Protein AF-A0A9E5ELJ1-F1 (afdb_monomer_lite)

Sequence (71 aa):
MKRQFILATIVLALSFVDLVGSLASIAIAMPVARMSDVGAVRLEKVWGGCGPYGHRGPWGGCRRGGQWGGG

Secondary structure (DSSP, 8-state):
-HHHHHHHHHHHHHHHHHHHHHHT----SS----GGGGGG--------SS-TTEEE-TTS-EEE-TTT---

pLDDT: mean 70.3, std 10.99, range [39.06, 92.44]

Radius of gyration: 26.53 Å; chains: 1; bounding box: 50×36×66 Å

Foldseek 3Di:
DVVVVVVVVVVVVVVVVVVVVVVPPPPCPDDDDDPVCVVPDPPDPDDCVQPVCWDQDPVRDIDHHHPHNDD

Structure (mmCIF, N/CA/C/O backbone):
data_AF-A0A9E5ELJ1-F1
#
_entry.id   AF-A0A9E5ELJ1-F1
#
loop_
_atom_site.group_PDB
_atom_site.id
_atom_site.type_symbol
_atom_site.label_atom_id
_atom_site.label_alt_id
_atom_site.label_comp_id
_atom_site.label_asym_id
_atom_site.label_entity_id
_atom_site.label_seq_id
_atom_site.pdbx_PDB_ins_code
_atom_site.Cartn_x
_atom_site.Cartn_y
_atom_site.Cartn_z
_atom_site.occupancy
_atom_site.B_iso_or_equiv
_atom_site.auth_seq_id
_atom_site.auth_comp_id
_atom_site.auth_asym_id
_atom_site.auth_atom_id
_atom_site.pdbx_PDB_model_num
ATOM 1 N N . MET A 1 1 ? -31.663 1.680 42.608 1.00 63.31 1 MET A N 1
ATOM 2 C CA . MET A 1 1 ? -30.182 1.654 42.669 1.00 63.31 1 MET A CA 1
ATOM 3 C C . MET A 1 1 ? -29.566 0.429 41.976 1.00 63.31 1 MET A C 1
ATOM 5 O O . MET A 1 1 ? -28.791 0.629 41.056 1.00 63.31 1 MET A O 1
ATOM 9 N N . LYS A 1 2 ? -29.947 -0.825 42.288 1.00 67.81 2 LYS A N 1
ATOM 10 C CA . LYS A 1 2 ? -29.366 -2.047 41.661 1.00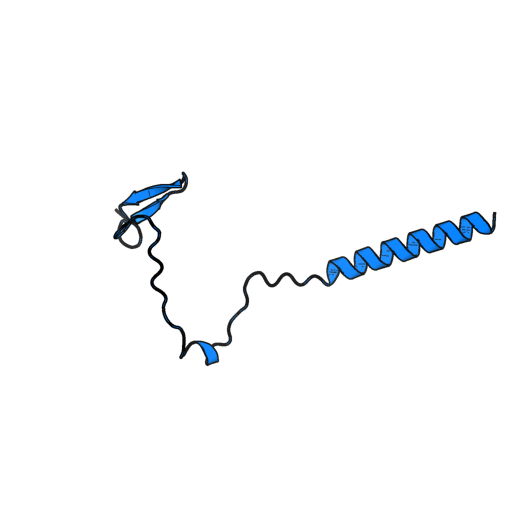 67.81 2 LYS A CA 1
ATOM 11 C C . LYS A 1 2 ? -29.396 -2.099 40.119 1.00 67.81 2 LYS A C 1
ATOM 13 O O . LYS A 1 2 ? -28.419 -2.510 39.513 1.00 67.81 2 LYS A O 1
ATOM 18 N N . ARG A 1 3 ? -30.478 -1.638 39.473 1.00 75.94 3 ARG A N 1
ATOM 19 C CA . ARG A 1 3 ? -30.590 -1.616 37.997 1.00 75.94 3 ARG A CA 1
ATOM 20 C C . ARG A 1 3 ? -29.610 -0.652 37.319 1.00 75.94 3 ARG A C 1
ATOM 22 O O . ARG A 1 3 ? -29.112 -0.963 36.250 1.00 75.94 3 ARG A O 1
ATOM 29 N N . GLN A 1 4 ? -29.307 0.483 37.949 1.00 77.06 4 GLN A N 1
ATOM 30 C CA . GLN A 1 4 ? -28.366 1.461 37.392 1.00 77.06 4 GLN A CA 1
ATOM 31 C C . GLN A 1 4 ? -26.918 0.968 37.477 1.00 77.06 4 GLN A C 1
ATOM 33 O O . GLN A 1 4 ? -26.154 1.181 36.543 1.00 77.06 4 GLN A O 1
ATOM 38 N N . PHE A 1 5 ? -26.573 0.223 38.533 1.00 76.19 5 PHE A N 1
ATOM 39 C CA . PHE A 1 5 ? -25.272 -0.441 38.637 1.00 76.19 5 PHE A CA 1
ATOM 40 C C . PHE A 1 5 ? -25.065 -1.515 37.561 1.00 76.19 5 PHE A C 1
ATOM 42 O O . PHE A 1 5 ? -23.976 -1.603 37.010 1.00 76.19 5 PHE A O 1
ATOM 49 N N . ILE A 1 6 ? -26.107 -2.285 37.222 1.00 83.69 6 ILE A N 1
ATOM 50 C CA . ILE A 1 6 ? -26.038 -3.322 36.175 1.00 83.69 6 ILE A CA 1
ATOM 51 C C . ILE A 1 6 ? -25.872 -2.699 34.782 1.00 83.69 6 ILE A C 1
ATOM 53 O O . ILE A 1 6 ? -25.105 -3.196 33.965 1.00 83.69 6 ILE A O 1
ATOM 57 N N . LEU A 1 7 ? -26.568 -1.595 34.498 1.00 88.25 7 LEU A N 1
ATOM 58 C CA . LEU A 1 7 ? -26.432 -0.915 33.208 1.00 88.25 7 LEU A CA 1
ATOM 59 C C . LEU A 1 7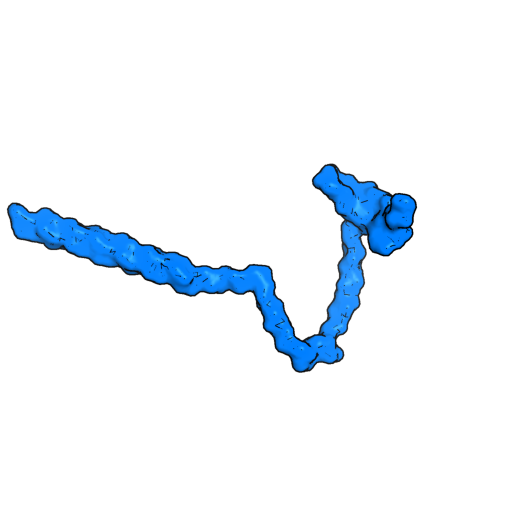 ? -25.039 -0.293 33.040 1.00 88.25 7 LEU A C 1
ATOM 61 O O . LEU A 1 7 ? -24.448 -0.408 31.970 1.00 88.25 7 LEU A O 1
ATOM 65 N N . ALA A 1 8 ? -24.487 0.306 34.099 1.00 86.06 8 ALA A N 1
ATOM 66 C CA . ALA A 1 8 ? -23.156 0.907 34.062 1.00 86.06 8 ALA A CA 1
ATOM 67 C C . ALA A 1 8 ? -22.046 -0.129 33.813 1.00 86.06 8 ALA A C 1
ATOM 69 O O . ALA A 1 8 ? -21.129 0.135 33.038 1.00 86.06 8 ALA A O 1
ATOM 70 N N . THR A 1 9 ? -22.138 -1.318 34.416 1.00 88.00 9 THR A N 1
ATOM 71 C CA . THR A 1 9 ? -21.151 -2.385 34.195 1.00 88.00 9 THR A CA 1
ATOM 72 C C . THR A 1 9 ? -21.234 -2.980 32.796 1.00 88.00 9 THR A C 1
ATOM 74 O O . THR A 1 9 ? -20.193 -3.257 32.207 1.00 88.00 9 THR A O 1
ATOM 77 N N . ILE A 1 10 ? -22.437 -3.129 32.234 1.00 92.44 10 ILE A N 1
ATOM 78 C CA . ILE A 1 10 ? -22.612 -3.612 30.856 1.00 92.44 10 ILE A CA 1
ATOM 79 C C . ILE A 1 10 ? -21.998 -2.626 29.857 1.00 92.44 10 ILE A C 1
ATOM 81 O O . ILE A 1 10 ? -21.248 -3.042 28.978 1.00 92.44 10 ILE A O 1
ATOM 85 N N . VAL A 1 11 ? -22.268 -1.326 30.011 1.00 91.38 11 VAL A N 1
ATOM 86 C CA . VAL A 1 11 ? -21.705 -0.295 29.123 1.00 91.38 11 VAL A CA 1
ATOM 87 C C . VAL A 1 11 ? -20.182 -0.271 29.217 1.00 91.38 11 VAL A C 1
ATOM 89 O O . VAL A 1 11 ? -19.512 -0.267 28.191 1.00 91.38 11 VAL A O 1
ATOM 92 N N . LEU A 1 12 ? -19.625 -0.317 30.430 1.00 90.00 12 LEU A N 1
ATOM 93 C CA . LEU A 1 12 ? -18.175 -0.319 30.618 1.00 90.00 12 LEU A CA 1
ATOM 94 C C . LEU A 1 12 ? -17.513 -1.567 30.009 1.00 90.00 12 LEU A C 1
ATOM 96 O O . LEU A 1 12 ? -16.442 -1.462 29.414 1.00 90.00 12 LEU A O 1
ATOM 100 N N . ALA A 1 13 ? -18.157 -2.731 30.131 1.00 88.44 13 ALA A N 1
ATOM 101 C CA . ALA A 1 13 ? -17.670 -3.977 29.550 1.00 88.44 13 ALA A CA 1
ATOM 102 C C . ALA A 1 13 ? -17.677 -3.939 28.015 1.00 88.44 13 ALA A C 1
ATOM 104 O O . ALA A 1 13 ? -16.691 -4.339 27.401 1.00 88.44 13 ALA A O 1
ATOM 105 N N . LEU A 1 14 ? -18.746 -3.421 27.401 1.00 87.38 14 LEU A N 1
ATOM 106 C CA . LEU A 1 14 ? -18.856 -3.299 25.943 1.00 87.38 14 LEU A CA 1
ATOM 107 C C . LEU A 1 14 ? -17.762 -2.385 25.372 1.00 87.38 14 LEU A C 1
ATOM 109 O O . LEU A 1 14 ? -17.036 -2.800 24.472 1.00 87.38 14 LEU A O 1
ATOM 113 N N . SER A 1 15 ? -17.548 -1.213 25.975 1.00 85.62 15 SER A N 1
ATOM 114 C CA . SER A 1 15 ? -16.507 -0.267 25.546 1.00 85.62 15 SER A CA 1
ATOM 115 C C . SER A 1 15 ? -15.093 -0.858 25.583 1.00 85.62 15 SER A C 1
ATOM 117 O O . SER A 1 15 ? -14.229 -0.483 24.791 1.00 85.62 15 SER A O 1
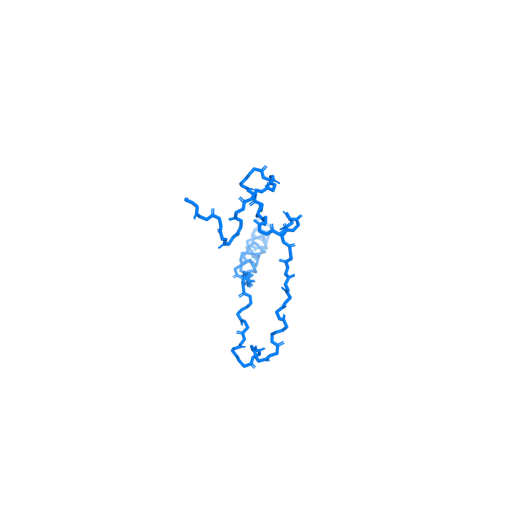ATOM 119 N N . PHE A 1 16 ? -14.831 -1.774 26.519 1.00 84.88 16 PHE A N 1
ATOM 120 C CA . PHE A 1 16 ? -13.521 -2.406 26.657 1.00 84.88 16 PHE A CA 1
ATOM 121 C C . PHE A 1 16 ? -13.252 -3.422 25.537 1.00 84.88 16 PHE A C 1
ATOM 123 O O . PHE A 1 16 ? -12.115 -3.551 25.083 1.00 84.88 16 PHE A O 1
ATOM 130 N N . VAL A 1 17 ? -14.293 -4.112 25.058 1.00 83.06 17 VAL A N 1
ATOM 131 C CA . VAL A 1 17 ? -14.187 -5.072 23.948 1.00 83.06 17 VAL A CA 1
ATOM 132 C C . VAL A 1 17 ? -13.842 -4.358 22.639 1.00 83.06 17 VAL A C 1
ATOM 134 O O . VAL A 1 17 ? -12.943 -4.807 21.928 1.00 83.06 17 VAL A O 1
ATOM 137 N N . ASP A 1 18 ? -14.482 -3.223 22.352 1.00 79.00 18 ASP A N 1
ATOM 138 C CA . ASP A 1 18 ? -14.216 -2.437 21.137 1.00 79.00 18 ASP A CA 1
ATOM 139 C C . ASP A 1 18 ? -12.783 -1.885 21.098 1.00 79.00 18 ASP A C 1
ATOM 141 O O . ASP A 1 18 ? -12.122 -1.884 20.050 1.00 79.00 18 ASP A O 1
ATOM 145 N N . LEU A 1 19 ? -12.271 -1.460 22.259 1.00 80.44 19 LEU A N 1
ATOM 146 C CA . LEU A 1 19 ? -10.899 -0.981 22.383 1.00 80.44 19 LEU A CA 1
ATOM 147 C C . LEU A 1 19 ? -9.904 -2.107 22.079 1.00 80.44 19 LEU A C 1
ATOM 149 O O . LEU A 1 19 ? -9.022 -1.931 21.242 1.00 80.44 19 LEU A O 1
ATOM 153 N N . VAL A 1 20 ? -10.069 -3.282 22.692 1.00 78.06 20 VAL A N 1
ATOM 154 C CA . VAL A 1 20 ? -9.174 -4.431 22.462 1.00 78.06 20 VAL A CA 1
ATOM 155 C C . VAL A 1 20 ? -9.265 -4.939 21.017 1.00 78.06 20 VAL A C 1
ATOM 157 O O . VAL A 1 20 ? -8.236 -5.256 20.418 1.00 78.06 20 VAL A O 1
ATOM 160 N N . GLY A 1 21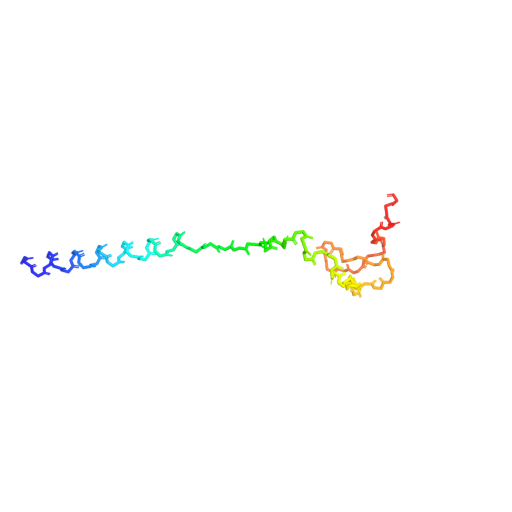 ? -10.463 -4.963 20.426 1.00 75.75 21 GLY A N 1
ATOM 161 C CA . GLY A 1 21 ? -10.662 -5.357 19.028 1.00 75.75 21 GLY A CA 1
ATOM 162 C C . GLY A 1 21 ? -9.965 -4.426 18.030 1.00 75.75 21 GLY A C 1
ATOM 163 O O . GLY A 1 21 ? -9.416 -4.892 17.032 1.00 75.75 21 GLY A O 1
ATOM 164 N N . SER A 1 22 ? -9.9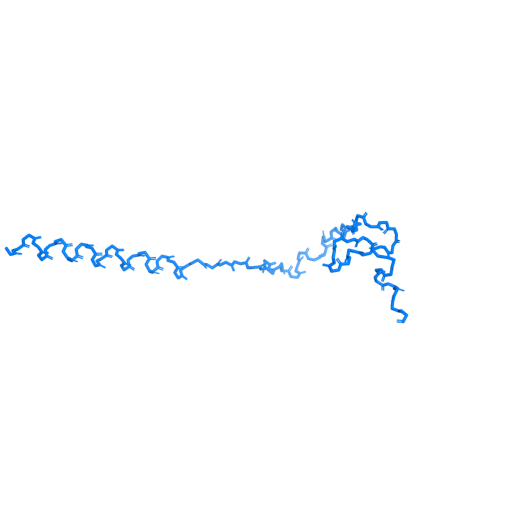05 -3.124 18.324 1.00 69.44 22 SER A N 1
ATOM 165 C CA . SER A 1 22 ? -9.247 -2.144 17.450 1.00 69.44 22 SER A CA 1
ATOM 166 C C . SER A 1 22 ? -7.720 -2.300 17.419 1.00 69.44 22 SER A C 1
ATOM 168 O O . SER A 1 22 ? -7.111 -2.151 16.356 1.00 69.44 22 SER A O 1
ATOM 170 N N . LEU A 1 23 ? -7.090 -2.665 18.546 1.00 67.00 23 LEU A N 1
ATOM 171 C CA . LEU A 1 23 ? -5.634 -2.876 18.615 1.00 67.00 23 LEU A CA 1
ATOM 172 C C . LEU A 1 23 ? -5.158 -4.108 17.825 1.00 67.00 23 LEU A C 1
ATOM 174 O O . LEU A 1 23 ? -3.991 -4.173 17.444 1.00 67.00 23 LEU A O 1
ATOM 178 N N . ALA A 1 24 ? -6.039 -5.074 17.555 1.00 64.94 24 ALA A N 1
ATOM 179 C CA . ALA A 1 24 ? -5.708 -6.283 16.801 1.00 64.94 24 ALA A CA 1
ATOM 180 C C . ALA A 1 24 ? -5.710 -6.081 15.272 1.00 64.94 24 ALA A C 1
ATOM 182 O O . ALA A 1 24 ? -5.398 -7.013 14.528 1.00 64.94 24 ALA A O 1
ATOM 183 N N . SER A 1 25 ? -6.046 -4.883 14.778 1.00 64.06 25 SER A N 1
ATOM 184 C CA . SER A 1 25 ? -6.020 -4.583 13.344 1.00 64.06 25 SER A CA 1
ATOM 185 C C . SER A 1 25 ? -4.583 -4.353 12.850 1.00 64.06 25 SER A C 1
ATOM 187 O O . SER A 1 25 ? -4.061 -3.243 12.793 1.00 64.06 25 SER A O 1
ATOM 189 N N . ILE A 1 26 ? -3.909 -5.444 12.483 1.00 65.12 26 ILE A N 1
ATOM 190 C CA . ILE A 1 26 ? -2.580 -5.398 11.866 1.00 65.12 26 ILE A CA 1
ATOM 191 C C . ILE A 1 26 ? -2.762 -4.986 10.399 1.00 65.12 26 ILE A C 1
ATOM 193 O O . ILE A 1 26 ? -2.929 -5.824 9.513 1.00 65.12 26 ILE A O 1
ATOM 197 N N . ALA A 1 27 ? -2.781 -3.683 10.126 1.00 69.12 27 ALA A N 1
ATOM 198 C CA . ALA A 1 27 ? -2.762 -3.181 8.757 1.00 69.12 27 ALA A CA 1
ATOM 199 C C . ALA A 1 27 ? -1.398 -3.508 8.117 1.00 69.12 27 ALA A C 1
ATOM 201 O O . ALA A 1 27 ? -0.396 -2.839 8.370 1.00 69.12 27 ALA A O 1
ATOM 202 N N . ILE A 1 28 ? -1.344 -4.559 7.294 1.00 69.00 28 ILE A N 1
ATOM 203 C CA . ILE A 1 28 ? -0.147 -4.927 6.526 1.00 69.00 28 ILE A CA 1
ATOM 204 C C . ILE A 1 28 ? -0.008 -3.925 5.373 1.00 69.00 28 ILE A C 1
ATOM 206 O O . ILE A 1 28 ? -0.556 -4.116 4.291 1.00 69.00 28 ILE A O 1
ATOM 210 N N . ALA A 1 29 ? 0.709 -2.827 5.625 1.00 64.88 29 ALA A N 1
ATOM 211 C CA . ALA A 1 29 ? 0.919 -1.756 4.649 1.00 64.88 29 ALA A CA 1
ATOM 212 C C . ALA A 1 29 ? 1.742 -2.207 3.429 1.00 64.88 29 ALA A C 1
ATOM 214 O O . ALA A 1 29 ? 1.582 -1.667 2.337 1.00 64.88 29 ALA A O 1
ATOM 215 N N . MET A 1 30 ? 2.616 -3.201 3.606 1.00 74.19 30 MET A N 1
ATOM 216 C CA . MET A 1 30 ? 3.416 -3.795 2.538 1.00 74.19 30 MET A CA 1
ATOM 217 C C . MET A 1 30 ? 3.599 -5.287 2.813 1.00 74.19 30 MET A C 1
ATOM 219 O O . MET A 1 30 ? 4.384 -5.646 3.694 1.00 74.19 30 MET A O 1
ATOM 223 N N . PRO A 1 31 ? 2.889 -6.174 2.096 1.00 68.69 31 PRO A N 1
ATOM 224 C CA . PRO A 1 31 ? 3.162 -7.600 2.158 1.00 68.69 31 PRO A CA 1
ATOM 225 C C . PRO A 1 31 ? 4.594 -7.838 1.669 1.00 68.69 31 PRO A C 1
ATOM 227 O O . PRO A 1 31 ? 4.892 -7.692 0.485 1.00 68.69 31 PRO A O 1
ATOM 230 N N . VAL A 1 32 ? 5.506 -8.151 2.589 1.00 69.69 32 VAL A N 1
ATOM 231 C CA . VAL A 1 32 ? 6.881 -8.506 2.233 1.00 69.69 32 VAL A CA 1
ATOM 232 C C . VAL A 1 32 ? 6.842 -9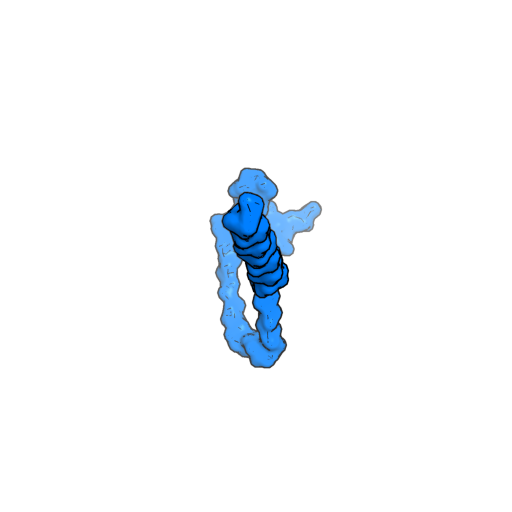.907 1.629 1.00 69.69 32 VAL A C 1
ATOM 234 O O . VAL A 1 32 ? 6.638 -10.892 2.338 1.00 69.69 32 VAL A O 1
ATOM 237 N N . ALA A 1 33 ? 6.994 -9.995 0.307 1.00 70.25 33 ALA A N 1
ATOM 238 C CA . ALA A 1 33 ? 7.124 -11.272 -0.385 1.00 70.25 33 ALA A CA 1
ATOM 239 C C . ALA A 1 33 ? 8.406 -11.988 0.069 1.00 70.25 33 ALA A C 1
ATOM 241 O O . ALA A 1 33 ? 9.444 -11.355 0.287 1.00 70.25 33 ALA A O 1
ATOM 242 N N . ARG A 1 34 ? 8.348 -13.316 0.220 1.00 68.69 34 ARG A N 1
ATOM 243 C CA . ARG A 1 34 ? 9.541 -14.102 0.551 1.00 68.69 34 ARG A CA 1
ATOM 244 C C . ARG A 1 34 ? 10.471 -14.105 -0.658 1.00 68.69 34 ARG A C 1
ATOM 246 O O . ARG A 1 34 ? 10.025 -14.248 -1.791 1.00 68.69 34 ARG A O 1
ATOM 253 N N . MET A 1 35 ? 11.780 -13.989 -0.424 1.00 63.72 35 MET A N 1
ATOM 254 C CA . MET A 1 35 ? 12.782 -13.961 -1.503 1.00 63.72 35 MET A CA 1
ATOM 255 C C . MET A 1 35 ? 12.737 -15.210 -2.404 1.00 63.72 35 MET A C 1
ATOM 257 O O . MET A 1 35 ? 13.102 -15.127 -3.572 1.00 63.72 35 MET A O 1
ATOM 261 N N . SER A 1 36 ? 12.237 -16.343 -1.897 1.00 68.19 36 SER A N 1
ATOM 262 C CA . SER A 1 36 ? 11.997 -17.567 -2.676 1.00 68.19 36 SER A CA 1
ATOM 263 C C . SER A 1 36 ? 11.017 -17.380 -3.839 1.00 68.19 36 SER A C 1
ATOM 265 O O . SER A 1 36 ? 11.108 -18.101 -4.827 1.00 68.19 36 SER A O 1
ATOM 267 N N . ASP A 1 37 ? 10.123 -16.393 -3.755 1.00 61.97 37 ASP A N 1
ATOM 268 C CA . ASP A 1 37 ? 9.079 -16.136 -4.752 1.00 61.97 37 ASP A CA 1
ATOM 269 C C . ASP A 1 37 ? 9.561 -15.161 -5.848 1.00 61.97 37 ASP A C 1
ATOM 271 O O . ASP A 1 37 ? 8.889 -14.951 -6.859 1.00 61.97 37 ASP A O 1
ATOM 275 N N . VAL A 1 38 ? 10.763 -14.586 -5.685 1.00 61.59 38 VAL A N 1
ATOM 276 C CA . VAL A 1 38 ? 11.333 -13.562 -6.580 1.00 61.59 38 VAL A CA 1
ATOM 277 C C . VAL A 1 38 ? 11.753 -14.143 -7.938 1.00 61.59 38 VAL A C 1
ATOM 279 O O . VAL A 1 38 ? 11.756 -13.433 -8.942 1.00 61.59 38 VAL A O 1
ATOM 282 N N . GLY A 1 39 ? 12.036 -15.449 -8.008 1.00 61.78 39 GLY A N 1
ATOM 283 C CA . GLY A 1 39 ? 12.426 -16.132 -9.250 1.00 61.78 39 GLY A CA 1
ATOM 284 C C . GLY A 1 39 ? 11.333 -16.169 -10.328 1.00 61.78 39 GLY A C 1
ATOM 285 O O . GLY A 1 39 ? 11.643 -16.356 -11.502 1.00 61.78 39 GLY A O 1
ATOM 286 N N . ALA A 1 40 ? 10.069 -15.950 -9.947 1.00 60.66 40 ALA A N 1
ATOM 287 C CA . ALA A 1 40 ? 8.918 -15.907 -10.851 1.00 60.66 40 ALA A CA 1
ATOM 288 C C . ALA A 1 40 ? 8.345 -14.488 -11.034 1.00 60.66 40 ALA A C 1
ATOM 290 O O . ALA A 1 40 ? 7.223 -14.334 -11.526 1.00 60.66 40 ALA A O 1
ATOM 291 N N . VAL A 1 41 ? 9.084 -13.441 -10.644 1.00 58.78 41 VAL A N 1
ATOM 292 C CA . VAL A 1 41 ? 8.628 -12.052 -10.787 1.00 58.78 41 VAL A CA 1
ATOM 293 C C . VAL A 1 41 ? 8.569 -11.693 -12.267 1.00 58.78 41 VAL A C 1
ATOM 295 O O . VAL A 1 41 ? 9.562 -11.358 -12.915 1.00 58.78 41 VAL A O 1
ATOM 298 N N . ARG A 1 42 ? 7.356 -11.755 -12.813 1.00 59.91 42 ARG A N 1
ATOM 299 C CA . ARG A 1 42 ? 7.025 -11.178 -14.109 1.00 59.91 42 ARG A CA 1
ATOM 300 C C . ARG A 1 42 ? 7.129 -9.665 -13.941 1.00 59.91 42 ARG A C 1
ATOM 302 O O . ARG A 1 42 ? 6.258 -9.046 -13.341 1.00 59.91 42 ARG A O 1
ATOM 309 N N . LEU A 1 43 ? 8.230 -9.082 -14.412 1.00 61.91 43 LEU A N 1
ATOM 310 C CA . LEU A 1 43 ? 8.406 -7.632 -14.451 1.00 61.91 43 LEU A CA 1
ATOM 311 C C . LEU A 1 43 ? 7.352 -7.043 -15.393 1.00 61.91 43 LEU A C 1
ATOM 313 O O . LEU A 1 43 ? 7.546 -6.976 -16.609 1.00 61.91 43 LEU A O 1
ATOM 317 N N . GLU A 1 44 ? 6.215 -6.642 -14.836 1.00 62.59 44 GLU A N 1
ATOM 318 C CA . GLU A 1 44 ? 5.202 -5.904 -15.569 1.00 62.59 44 GLU A CA 1
ATOM 319 C C . GLU A 1 44 ? 5.705 -4.473 -15.765 1.00 62.59 44 GLU A C 1
ATOM 321 O O . GLU A 1 44 ? 5.832 -3.687 -14.825 1.00 62.59 44 GLU A O 1
ATOM 326 N N . LYS A 1 45 ? 6.075 -4.147 -17.008 1.00 60.22 45 LYS A N 1
ATOM 327 C CA . LYS A 1 45 ? 6.519 -2.803 -17.385 1.00 60.22 45 LYS A CA 1
ATOM 328 C C . LYS A 1 45 ? 5.313 -1.871 -17.367 1.00 60.22 45 LYS A C 1
ATOM 330 O O . LYS A 1 45 ? 4.650 -1.679 -18.383 1.00 60.22 45 LYS A O 1
ATOM 335 N N . VAL A 1 46 ? 5.035 -1.287 -16.209 1.00 56.03 46 VAL A N 1
ATOM 336 C CA . VAL A 1 46 ? 3.994 -0.270 -16.075 1.00 56.03 46 VAL A CA 1
ATOM 337 C C . VAL A 1 46 ? 4.469 1.013 -16.747 1.00 56.03 46 VAL A C 1
ATOM 339 O O . VAL A 1 46 ? 5.381 1.697 -16.282 1.00 56.03 46 VAL A O 1
ATOM 342 N N . TRP A 1 47 ? 3.846 1.343 -17.873 1.00 57.34 47 TRP A N 1
ATOM 343 C CA . TRP A 1 47 ? 3.996 2.648 -18.493 1.00 57.34 47 TRP A CA 1
ATOM 344 C C . TRP A 1 47 ? 3.204 3.665 -17.681 1.00 57.34 47 TRP A C 1
ATOM 346 O O . TRP A 1 47 ? 1.991 3.529 -17.538 1.00 57.34 47 TRP A O 1
ATOM 356 N N . GLY A 1 48 ? 3.863 4.695 -17.149 1.00 62.03 48 GLY A N 1
ATOM 357 C CA . GLY A 1 48 ? 3.256 5.699 -16.264 1.00 62.03 48 GLY A CA 1
ATOM 358 C C . GLY A 1 48 ? 2.208 6.616 -16.914 1.00 62.03 48 GLY A C 1
ATOM 359 O O . GLY A 1 48 ? 2.018 7.733 -16.439 1.00 62.03 48 GLY A O 1
ATOM 360 N N . GLY A 1 49 ? 1.571 6.200 -18.016 1.00 68.44 49 GLY A N 1
ATOM 361 C CA . GLY A 1 49 ? 0.571 6.953 -18.782 1.00 68.44 49 GLY A CA 1
ATOM 362 C C . GLY A 1 49 ? 1.116 8.173 -19.533 1.00 68.44 49 GLY A C 1
ATOM 363 O O . GLY A 1 49 ? 0.460 8.674 -20.436 1.00 68.44 49 GLY A O 1
ATOM 364 N N . CYS A 1 50 ? 2.326 8.628 -19.205 1.00 72.31 50 CYS A N 1
ATOM 365 C CA . CYS A 1 50 ? 2.905 9.884 -19.677 1.00 72.31 50 CYS A CA 1
ATOM 366 C C . CYS A 1 50 ? 3.783 9.774 -20.932 1.00 72.31 50 CYS A C 1
ATOM 368 O O . CYS A 1 50 ? 4.518 10.708 -21.246 1.00 72.31 50 CYS A O 1
ATOM 370 N N . GLY A 1 51 ? 3.704 8.661 -21.665 1.00 69.31 51 GLY A N 1
ATOM 371 C CA . GLY A 1 51 ? 4.541 8.439 -22.844 1.00 69.31 51 GLY A CA 1
ATOM 372 C C . GLY A 1 51 ? 5.991 8.069 -22.496 1.00 69.31 51 GLY A C 1
ATOM 373 O O . GLY A 1 51 ? 6.344 7.950 -21.317 1.00 69.31 51 GLY A O 1
ATOM 374 N N . PRO A 1 52 ? 6.843 7.855 -23.517 1.00 66.06 52 PRO A N 1
ATOM 375 C CA . PRO A 1 52 ? 8.223 7.438 -23.307 1.00 66.06 52 PRO A CA 1
ATOM 376 C C . PRO A 1 52 ? 8.981 8.497 -22.536 1.00 66.06 52 PRO A C 1
ATOM 378 O O . PRO A 1 52 ? 8.965 9.667 -22.912 1.00 66.06 52 PRO A O 1
ATOM 381 N N . TYR A 1 53 ? 9.636 8.078 -21.451 1.00 66.56 53 TYR A N 1
ATOM 382 C CA . TYR A 1 53 ? 10.385 8.967 -20.558 1.00 66.56 53 TYR A CA 1
ATOM 383 C C . TYR A 1 53 ? 9.517 10.039 -19.877 1.00 66.56 53 TYR A C 1
ATOM 385 O O . TYR A 1 53 ? 10.035 11.048 -19.390 1.00 66.56 53 TYR A O 1
ATOM 393 N N . GLY A 1 54 ? 8.196 9.850 -19.842 1.00 69.94 54 GLY A N 1
ATOM 394 C CA . GLY A 1 54 ? 7.271 10.718 -19.132 1.00 69.94 54 GLY A CA 1
ATOM 395 C C . GLY A 1 54 ? 7.075 10.270 -17.687 1.00 69.94 54 GLY A C 1
ATOM 396 O O . GLY A 1 54 ? 6.897 9.083 -17.419 1.00 69.94 54 GLY A O 1
ATOM 397 N N . HIS A 1 55 ? 7.057 11.217 -16.753 1.00 77.25 55 HIS A N 1
ATOM 398 C CA . HIS A 1 55 ? 6.614 10.979 -15.376 1.00 77.25 55 HIS A CA 1
ATOM 399 C C . HIS A 1 55 ? 5.444 11.902 -15.033 1.00 77.25 55 HIS A C 1
ATOM 401 O O . HIS A 1 55 ? 5.321 12.995 -15.592 1.00 77.25 55 HIS A O 1
ATOM 407 N N . ARG A 1 56 ? 4.576 11.477 -14.107 1.00 75.38 56 ARG A N 1
ATOM 408 C CA . ARG A 1 56 ? 3.577 12.383 -13.528 1.00 75.38 56 ARG A CA 1
ATOM 409 C C . ARG A 1 56 ? 4.287 13.352 -12.591 1.00 75.38 56 ARG A C 1
ATOM 411 O O . ARG A 1 56 ? 5.002 12.928 -11.687 1.00 75.38 56 ARG A O 1
ATOM 418 N N . GLY A 1 57 ? 4.110 14.643 -12.831 1.00 73.56 57 GLY A N 1
ATOM 419 C CA . GLY A 1 57 ? 4.619 15.692 -11.965 1.00 73.56 57 GLY A CA 1
ATOM 420 C C . GLY A 1 57 ? 3.756 15.877 -10.708 1.00 73.56 57 GLY A C 1
ATOM 421 O O . GLY A 1 57 ? 2.637 15.364 -10.643 1.00 73.56 57 GLY A O 1
ATOM 422 N N . PRO A 1 58 ? 4.227 16.685 -9.744 1.00 75.50 58 PRO A N 1
ATOM 423 C CA . PRO A 1 58 ? 3.532 16.946 -8.475 1.00 75.50 58 PRO A CA 1
ATOM 424 C C . PRO A 1 58 ? 2.122 17.533 -8.639 1.00 75.50 58 PRO A C 1
ATOM 426 O O . PRO A 1 58 ? 1.274 17.383 -7.771 1.00 75.50 58 PRO A O 1
ATOM 429 N N . TRP A 1 59 ? 1.875 18.187 -9.776 1.00 80.00 59 TRP A N 1
ATOM 430 C CA . TRP A 1 59 ? 0.631 18.888 -10.099 1.00 80.00 59 TRP A CA 1
ATOM 431 C C . TRP A 1 59 ? -0.244 18.122 -11.107 1.00 80.00 59 TRP A C 1
ATOM 433 O O . TRP A 1 59 ? -1.030 18.722 -11.831 1.00 80.00 59 TRP A O 1
ATOM 443 N N . GLY A 1 60 ? -0.062 16.803 -11.227 1.00 73.31 60 GLY A N 1
ATOM 444 C CA . GLY A 1 60 ? -0.919 15.925 -12.038 1.00 73.31 60 GLY A CA 1
ATOM 445 C C . GLY A 1 60 ? -0.647 15.910 -13.549 1.00 73.31 60 GLY A C 1
ATOM 446 O O . GLY A 1 60 ? -1.171 15.046 -14.246 1.00 73.31 60 GLY A O 1
ATOM 447 N N . GLY A 1 61 ? 0.195 16.807 -14.068 1.00 78.75 61 GLY A N 1
ATOM 448 C CA . GLY A 1 61 ? 0.591 16.827 -15.481 1.00 78.75 61 GLY A CA 1
ATOM 449 C C . GLY A 1 61 ? 1.719 15.848 -15.823 1.00 78.75 61 GLY A C 1
ATOM 450 O O . GLY A 1 61 ? 2.548 15.514 -14.977 1.00 78.75 61 GLY A O 1
ATOM 451 N N . CYS A 1 62 ? 1.793 15.428 -17.086 1.00 75.94 62 CYS A N 1
ATOM 452 C CA . CYS A 1 62 ? 2.912 14.640 -17.597 1.00 75.94 62 CYS A CA 1
ATOM 453 C C . CYS A 1 62 ? 4.111 15.535 -17.921 1.00 75.94 62 CYS A C 1
ATOM 455 O O . CYS A 1 62 ? 3.984 16.521 -18.648 1.00 75.94 62 CYS A O 1
ATOM 457 N N . ARG A 1 63 ? 5.282 15.191 -17.383 1.00 70.50 63 ARG A N 1
ATOM 458 C CA . ARG A 1 63 ? 6.541 15.907 -17.607 1.00 70.50 63 ARG A CA 1
ATOM 459 C C . ARG A 1 63 ? 7.548 15.010 -18.312 1.00 70.50 63 ARG A C 1
ATOM 461 O O . ARG A 1 63 ? 7.690 13.833 -17.975 1.00 70.50 63 ARG A O 1
ATOM 468 N N . ARG A 1 64 ? 8.272 15.591 -19.271 1.00 66.88 64 ARG A N 1
ATOM 469 C CA . ARG A 1 64 ? 9.444 14.964 -19.891 1.00 66.88 64 ARG A CA 1
ATOM 470 C C . ARG A 1 64 ? 10.532 14.817 -18.825 1.00 66.88 64 ARG A C 1
ATOM 472 O O . ARG A 1 64 ? 10.762 15.755 -18.067 1.00 66.88 64 ARG A O 1
ATOM 479 N N . GLY A 1 65 ? 11.176 13.655 -18.760 1.00 63.19 65 GLY A N 1
ATOM 480 C CA . GLY A 1 65 ? 12.341 13.434 -17.900 1.00 63.19 65 GLY A CA 1
ATOM 481 C C . GLY A 1 65 ? 12.178 12.399 -16.785 1.00 63.19 65 GLY A C 1
ATOM 482 O O . GLY A 1 65 ? 12.947 12.406 -15.830 1.00 63.19 65 GLY A O 1
ATOM 483 N N . GLY A 1 66 ? 11.204 11.493 -16.881 1.00 64.06 66 GLY A N 1
ATOM 484 C CA . GLY A 1 66 ? 11.156 10.322 -15.999 1.00 64.06 66 GLY A CA 1
ATOM 485 C C . GLY A 1 66 ? 12.405 9.450 -16.167 1.00 64.06 66 GLY A C 1
ATOM 486 O O . GLY A 1 66 ? 12.882 9.315 -17.287 1.00 64.06 66 GLY A O 1
ATOM 487 N N . GLN A 1 67 ? 12.927 8.899 -15.063 1.00 54.50 67 GLN A N 1
ATOM 488 C CA . GLN A 1 67 ? 14.130 8.047 -14.887 1.00 54.50 67 GLN A CA 1
ATOM 489 C C . GLN A 1 67 ? 15.464 8.502 -15.537 1.00 54.50 67 GLN A C 1
ATOM 491 O O . GLN A 1 67 ? 16.518 8.117 -15.048 1.00 54.50 67 GLN A O 1
ATOM 496 N N . TRP A 1 68 ? 15.456 9.330 -16.581 1.00 50.28 68 TRP A N 1
ATOM 497 C CA . TRP A 1 68 ? 16.607 9.725 -17.402 1.00 50.28 68 TRP A CA 1
ATOM 498 C C . TRP A 1 68 ? 16.699 11.244 -17.646 1.00 50.28 68 TRP A C 1
ATOM 500 O O . TRP A 1 68 ? 17.551 11.684 -18.407 1.00 50.28 68 TRP A O 1
ATOM 510 N N . GLY A 1 69 ? 15.829 12.064 -17.042 1.00 51.62 69 GLY A N 1
ATOM 511 C CA . GLY A 1 69 ? 15.800 13.520 -17.252 1.00 51.62 69 GLY A CA 1
ATOM 512 C C . GLY A 1 69 ? 16.222 14.355 -16.051 1.00 51.62 69 GLY A C 1
ATOM 513 O O . GLY A 1 69 ? 15.609 15.390 -15.803 1.00 51.62 69 GLY A O 1
ATOM 514 N N . GLY A 1 70 ? 17.233 13.906 -15.310 1.00 44.62 70 GLY A N 1
ATOM 515 C CA . GLY A 1 70 ? 18.010 14.806 -14.463 1.00 44.62 70 GLY A CA 1
ATOM 516 C C . GLY A 1 70 ? 18.964 15.596 -15.352 1.00 44.62 70 GLY A C 1
ATOM 517 O O . GLY A 1 70 ? 19.987 15.057 -15.768 1.00 44.62 70 GLY A O 1
ATOM 518 N N . GLY A 1 71 ? 18.570 16.819 -15.701 1.00 39.06 71 GLY A N 1
ATOM 519 C CA . GLY A 1 71 ? 19.505 17.876 -16.083 1.00 39.06 71 GLY A CA 1
ATOM 520 C C . GLY A 1 71 ? 19.928 18.642 -14.843 1.00 39.06 71 GLY A C 1
ATOM 521 O O . GLY A 1 71 ? 19.073 18.759 -13.933 1.00 39.06 71 GLY A O 1
#